Protein AF-A0A286SBS2-F1 (afdb_monomer)

Mean predicted aligned error: 3.96 Å

Foldseek 3Di:
DVVCPLVVLLVVLVVVVVVVLVQVLCVVPDDLVVLLVVQWDADPNATFHDPVLCVLCVVVVHPDGGSVPDDPVSSNSSRHPPFDPVFFPRAHEDQDPDPVQQWDKPQPDVVSPPPIDIGHYDHSCPDVLVVLVVPDPDPVSSVVSVVPDDRGD

Solvent-accessible surface area (backbone atoms only — not comparable to full-atom values): 9196 Å² total; per-residue (Å²): 113,95,91,40,63,67,55,54,44,27,50,54,44,36,49,53,42,50,48,53,54,53,48,55,52,47,60,76,73,47,59,61,70,60,52,38,61,71,70,47,45,74,54,94,93,36,67,42,67,52,77,70,52,50,54,49,32,51,76,73,73,42,92,74,77,54,70,87,75,56,50,75,66,55,45,43,65,68,54,46,82,79,77,43,77,90,42,51,71,62,52,35,44,40,91,59,99,60,76,76,42,57,62,42,74,46,42,84,50,84,87,43,71,81,55,54,46,79,47,36,44,45,48,32,81,76,36,68,64,42,53,44,63,75,68,41,89,43,74,66,51,36,54,53,54,62,74,66,63,78,50,56,100

Radius of gyration: 18.02 Å; Cα contacts (8 Å, |Δi|>4): 156; chains: 1; bounding box: 50×33×49 Å

InterPro domains:
  IPR000559 Formate-tetrahydrofolate ligase, FTHFS [PF01268] (1-152)
  IPR027417 P-loop containing nucleoside triphosphate hydrolase [SSF52540] (1-152)

Nearest PDB structures (foldseek):
  7c11-assembly1_B  TM=9.459E-01  e=1.472E-05  Methylorubrum extorquens CM4
  7c11-assembly2_N  TM=9.456E-01  e=1.891E-05  Methylorubrum extorquens CM4
  3do6-assembly1_A  TM=9.295E-01  e=1.668E-05  Thermotoga maritima
  3qus-assembly1_B  TM=8.655E-01  e=8.920E-06  Neomoorella thermoacetica
  2eo2-assembly1_A  TM=7.719E-01  e=5.148E-05  Mus musculus

Sequence (153 aa):
HLTGDIHAISAATNLLAAQIDTRIFHEKTQPTKSLYNRLLKTVDNKQVFSDIQLRRLVKLGINKTDPSTLSDDEIERFARLDIDESSITWQRVVDVNDRFLRQITVGQGPLEKGFSRECQFGISVSSEIMAVLALATSLSDMRERFGRMVVAA

Structure (mmCIF, N/CA/C/O backbone):
data_AF-A0A286SBS2-F1
#
_entry.id   AF-A0A286SBS2-F1
#
loop_
_atom_site.group_PDB
_atom_site.id
_atom_site.type_symbol
_atom_site.label_atom_id
_atom_site.label_alt_id
_atom_site.label_comp_id
_atom_site.label_asym_id
_atom_site.label_entity_id
_atom_site.label_seq_id
_atom_site.pdbx_PDB_ins_code
_atom_site.Cartn_x
_atom_site.Cartn_y
_atom_site.Cartn_z
_atom_site.occupancy
_atom_site.B_iso_or_equiv
_atom_site.auth_seq_id
_atom_site.auth_comp_id
_atom_site.auth_asym_id
_atom_site.auth_atom_id
_atom_site.pdbx_PDB_model_num
ATOM 1 N N . HIS A 1 1 ? 5.731 4.728 -26.809 1.00 62.66 1 HIS A N 1
ATOM 2 C CA . HIS A 1 1 ? 5.664 3.742 -25.710 1.00 62.66 1 HIS A CA 1
ATOM 3 C C . HIS A 1 1 ? 4.660 2.621 -26.012 1.00 62.66 1 HIS A C 1
ATOM 5 O O . HIS A 1 1 ? 3.821 2.352 -25.165 1.00 62.66 1 HIS A O 1
ATOM 11 N N . LEU A 1 2 ? 4.710 1.975 -27.193 1.00 91.81 2 LEU A N 1
ATOM 12 C CA . LEU A 1 2 ? 3.660 1.031 -27.637 1.00 91.81 2 LEU A CA 1
ATOM 13 C C . LEU A 1 2 ? 2.254 1.586 -27.316 1.00 91.81 2 LEU A C 1
ATOM 15 O O . LEU A 1 2 ? 1.933 2.679 -27.777 1.00 91.81 2 LEU A O 1
ATOM 19 N N . THR A 1 3 ? 1.480 0.902 -26.477 1.00 95.06 3 THR A N 1
ATOM 20 C CA . THR A 1 3 ? 0.137 1.285 -26.011 1.00 95.06 3 THR A CA 1
ATOM 21 C C . THR A 1 3 ? 0.115 1.919 -24.615 1.00 95.06 3 THR A C 1
ATOM 23 O O . THR A 1 3 ? -0.936 2.360 -24.165 1.00 95.06 3 THR A O 1
ATOM 26 N N . GLY A 1 4 ? 1.264 2.027 -23.937 1.00 96.19 4 GLY A N 1
ATOM 27 C CA . GLY A 1 4 ? 1.376 2.623 -22.600 1.00 96.19 4 GLY A CA 1
ATOM 28 C C . GLY A 1 4 ? 1.197 1.648 -21.431 1.00 96.19 4 GLY A C 1
ATOM 29 O O . GLY A 1 4 ? 1.177 2.088 -20.285 1.00 96.19 4 GLY A O 1
ATOM 30 N N . ASP A 1 5 ? 1.123 0.342 -21.680 1.00 95.62 5 ASP A N 1
ATOM 31 C CA . ASP A 1 5 ? 0.845 -0.668 -20.646 1.00 95.62 5 ASP A CA 1
ATOM 32 C C . ASP A 1 5 ? 1.879 -0.647 -19.507 1.00 95.62 5 ASP A C 1
ATOM 34 O O . ASP A 1 5 ? 1.523 -0.626 -18.329 1.00 95.62 5 ASP A O 1
ATOM 38 N N . ILE A 1 6 ? 3.172 -0.552 -19.844 1.00 96.50 6 ILE A N 1
ATOM 39 C CA . ILE A 1 6 ? 4.252 -0.460 -18.846 1.00 96.50 6 ILE A CA 1
ATOM 40 C C . ILE A 1 6 ? 4.130 0.825 -18.015 1.00 96.50 6 ILE A C 1
ATOM 42 O O . ILE A 1 6 ? 4.413 0.813 -16.815 1.00 96.50 6 ILE A O 1
ATOM 46 N N . HIS A 1 7 ? 3.642 1.922 -18.601 1.00 97.44 7 HIS A N 1
ATOM 47 C CA . HIS A 1 7 ? 3.392 3.161 -17.857 1.00 97.44 7 HIS A CA 1
ATOM 48 C C . HIS A 1 7 ? 2.257 3.001 -16.861 1.00 97.44 7 HIS A C 1
ATOM 50 O O . HIS A 1 7 ? 2.396 3.426 -15.716 1.00 97.44 7 HIS A O 1
ATOM 56 N N . ALA A 1 8 ? 1.167 2.345 -17.263 1.00 96.94 8 ALA A N 1
ATOM 57 C CA . ALA A 1 8 ? 0.049 2.057 -16.373 1.00 96.94 8 ALA A CA 1
ATOM 58 C C . ALA A 1 8 ? 0.484 1.174 -15.190 1.00 96.94 8 ALA A C 1
ATOM 60 O O . ALA A 1 8 ? 0.145 1.468 -14.043 1.00 96.94 8 ALA A O 1
ATOM 61 N N . ILE A 1 9 ? 1.306 0.151 -15.446 1.00 96.56 9 ILE A N 1
ATOM 62 C CA . ILE A 1 9 ? 1.873 -0.721 -14.403 1.00 96.56 9 ILE A CA 1
ATOM 63 C C . ILE A 1 9 ? 2.799 0.061 -13.473 1.00 96.56 9 ILE A C 1
ATOM 65 O O . ILE A 1 9 ? 2.708 -0.077 -12.251 1.00 96.56 9 ILE A O 1
ATOM 69 N N . SER A 1 10 ? 3.671 0.901 -14.035 1.00 97.88 10 SER A N 1
ATOM 70 C CA . SER A 1 10 ? 4.595 1.731 -13.257 1.00 97.88 10 SER A CA 1
ATOM 71 C C . SER A 1 10 ? 3.830 2.688 -12.345 1.00 97.88 10 SER A C 1
ATOM 73 O O . SER A 1 10 ? 4.126 2.786 -11.154 1.00 97.88 10 SER A O 1
ATOM 75 N N . ALA A 1 11 ? 2.799 3.346 -12.881 1.00 98.12 11 ALA A N 1
ATOM 76 C CA . ALA A 1 11 ? 1.937 4.249 -12.132 1.00 98.12 11 ALA A CA 1
ATOM 77 C C . ALA A 1 11 ? 1.192 3.519 -11.006 1.00 98.12 11 ALA A C 1
ATOM 79 O O . ALA A 1 11 ? 1.221 3.979 -9.867 1.00 98.12 11 ALA A O 1
ATOM 80 N N . ALA A 1 12 ? 0.585 2.362 -11.288 1.00 97.44 12 ALA A N 1
ATOM 81 C CA . ALA A 1 12 ? -0.124 1.571 -10.281 1.00 97.44 12 ALA A CA 1
ATOM 82 C C . ALA A 1 12 ? 0.811 1.079 -9.161 1.00 97.44 12 ALA A C 1
ATOM 84 O O . ALA A 1 12 ? 0.487 1.199 -7.980 1.00 97.44 12 ALA A O 1
ATOM 85 N N . THR A 1 13 ? 2.000 0.589 -9.524 1.00 97.75 13 THR A N 1
ATOM 86 C CA . THR A 1 13 ? 2.993 0.076 -8.565 1.00 97.75 13 THR A CA 1
ATOM 87 C C . THR A 1 13 ? 3.483 1.178 -7.631 1.00 97.75 13 THR A C 1
ATOM 89 O O . THR A 1 13 ? 3.505 1.018 -6.407 1.00 97.75 13 THR A O 1
ATOM 92 N N . ASN A 1 14 ? 3.828 2.331 -8.207 1.00 98.19 14 ASN A N 1
ATOM 93 C CA . ASN A 1 14 ? 4.322 3.473 -7.447 1.00 98.19 14 ASN A CA 1
ATOM 94 C C . ASN A 1 14 ? 3.217 4.162 -6.639 1.00 98.19 14 ASN A C 1
ATOM 96 O O . ASN A 1 14 ? 3.504 4.684 -5.563 1.00 98.19 14 ASN A O 1
ATOM 100 N N . LEU A 1 15 ? 1.962 4.127 -7.103 1.00 98.19 15 LEU A N 1
ATOM 101 C CA . LEU A 1 15 ? 0.816 4.604 -6.330 1.00 98.19 15 LEU A CA 1
ATOM 102 C C . LEU A 1 15 ? 0.650 3.795 -5.040 1.00 98.19 15 LEU A C 1
ATOM 104 O O . LEU A 1 15 ? 0.492 4.393 -3.978 1.00 98.19 15 LEU A O 1
ATOM 108 N N . LEU A 1 16 ? 0.745 2.464 -5.106 1.00 96.81 16 LEU A N 1
ATOM 109 C CA . LEU A 1 16 ? 0.669 1.620 -3.911 1.00 96.81 16 LEU A CA 1
ATOM 110 C C . LEU A 1 16 ? 1.842 1.886 -2.956 1.00 96.81 16 LEU A C 1
ATOM 112 O O . LEU A 1 16 ? 1.630 2.056 -1.757 1.00 96.81 16 LEU A O 1
ATOM 116 N N . ALA A 1 17 ? 3.062 2.038 -3.482 1.00 96.75 17 ALA A N 1
ATOM 117 C CA . ALA A 1 17 ? 4.223 2.416 -2.672 1.00 96.75 17 ALA A CA 1
ATOM 118 C C . ALA A 1 17 ? 4.022 3.770 -1.963 1.00 96.75 17 ALA A C 1
ATOM 120 O O . ALA A 1 17 ? 4.319 3.907 -0.777 1.00 96.75 17 ALA A O 1
ATOM 121 N N . ALA A 1 18 ? 3.477 4.766 -2.670 1.00 96.56 18 ALA A N 1
ATOM 122 C CA . ALA A 1 18 ? 3.162 6.072 -2.096 1.00 96.56 18 ALA A CA 1
ATOM 123 C C . ALA A 1 18 ? 2.055 5.989 -1.034 1.00 96.56 18 ALA A C 1
ATOM 125 O O . ALA A 1 18 ? 2.133 6.674 -0.014 1.00 96.56 18 ALA A O 1
ATOM 126 N N . GLN A 1 19 ? 1.044 5.141 -1.244 1.00 95.88 19 GLN A N 1
ATOM 127 C CA . GLN A 1 19 ? -0.028 4.911 -0.276 1.00 95.88 19 GLN A CA 1
ATOM 128 C C . GLN A 1 19 ? 0.490 4.274 1.015 1.00 95.88 19 GLN A C 1
ATOM 130 O O . GLN A 1 19 ? 0.056 4.698 2.082 1.00 95.88 19 GLN A O 1
ATOM 135 N N . ILE A 1 20 ? 1.424 3.321 0.936 1.00 95.25 20 ILE A N 1
ATOM 136 C CA . ILE A 1 20 ? 2.062 2.706 2.113 1.00 95.25 20 ILE A CA 1
ATOM 137 C C . ILE A 1 20 ? 2.773 3.774 2.950 1.00 95.25 20 ILE A C 1
ATOM 139 O O . ILE A 1 20 ? 2.478 3.925 4.134 1.00 95.25 20 ILE A O 1
ATOM 143 N N . ASP A 1 21 ? 3.635 4.580 2.328 1.00 94.44 21 ASP A N 1
ATOM 144 C CA . ASP A 1 21 ? 4.394 5.615 3.044 1.00 94.44 21 ASP A CA 1
ATOM 145 C C . ASP A 1 21 ? 3.472 6.693 3.633 1.00 94.44 21 ASP A C 1
ATOM 147 O O . ASP A 1 21 ? 3.599 7.073 4.797 1.00 94.44 21 ASP A O 1
ATOM 151 N N . THR A 1 22 ? 2.482 7.136 2.853 1.00 93.56 22 THR A N 1
ATOM 152 C CA . THR A 1 22 ? 1.461 8.098 3.301 1.00 93.56 22 THR A CA 1
ATOM 153 C C . THR A 1 22 ? 0.670 7.551 4.486 1.00 93.56 22 THR A C 1
ATOM 155 O O . THR A 1 22 ? 0.357 8.278 5.432 1.00 93.56 22 THR A O 1
ATOM 158 N N . ARG A 1 23 ? 0.345 6.256 4.446 1.00 93.69 23 ARG A N 1
ATOM 159 C CA . ARG A 1 23 ? -0.405 5.584 5.498 1.00 93.69 23 ARG A CA 1
ATOM 160 C C . ARG A 1 23 ? 0.387 5.549 6.800 1.00 93.69 23 ARG A C 1
ATOM 162 O O . ARG A 1 23 ? -0.144 5.984 7.819 1.00 93.69 23 ARG A O 1
ATOM 169 N N . ILE A 1 24 ? 1.642 5.110 6.748 1.00 92.94 24 ILE A N 1
ATOM 170 C CA . ILE A 1 24 ? 2.550 5.067 7.903 1.00 92.94 24 ILE A CA 1
ATOM 171 C C . ILE A 1 24 ? 2.721 6.469 8.498 1.00 92.94 24 ILE A C 1
ATOM 173 O O . ILE A 1 24 ? 2.541 6.669 9.700 1.00 92.94 24 ILE A O 1
ATOM 177 N N . PHE A 1 25 ? 2.985 7.469 7.651 1.00 93.25 25 PHE A N 1
ATOM 178 C CA . PHE A 1 25 ? 3.142 8.855 8.088 1.00 93.25 25 PHE A CA 1
ATOM 179 C C . PHE A 1 25 ? 1.904 9.378 8.829 1.00 93.25 25 PHE A C 1
ATOM 181 O O . PHE A 1 25 ? 2.013 9.967 9.909 1.00 93.25 25 PHE A O 1
ATOM 188 N N . HIS A 1 26 ? 0.706 9.166 8.279 1.00 92.81 26 HIS A N 1
ATOM 189 C CA . HIS A 1 26 ? -0.527 9.637 8.908 1.00 92.81 26 HIS A CA 1
ATOM 190 C C . HIS A 1 26 ? -0.887 8.872 10.178 1.00 92.81 26 HIS A C 1
ATOM 192 O O . HIS A 1 26 ? -1.374 9.494 11.120 1.00 92.81 26 HIS A O 1
ATOM 198 N N . GLU A 1 27 ? -0.603 7.573 10.251 1.00 93.12 27 GLU A N 1
ATOM 199 C CA . GLU A 1 27 ? -0.785 6.813 11.490 1.00 93.12 27 GLU A CA 1
ATOM 200 C C . GLU A 1 27 ? 0.087 7.354 12.622 1.00 93.12 27 GLU A C 1
ATOM 202 O O . GLU A 1 27 ? -0.404 7.542 13.737 1.00 93.12 27 GLU A O 1
ATOM 207 N N . LYS A 1 28 ? 1.348 7.685 12.343 1.00 90.50 28 LYS A N 1
ATOM 208 C CA . LYS A 1 28 ? 2.263 8.206 13.367 1.00 90.50 28 LYS A CA 1
ATOM 209 C C . LYS A 1 28 ? 1.975 9.644 13.786 1.00 90.50 28 LYS A C 1
ATOM 211 O O . LYS A 1 28 ? 2.281 10.033 14.908 1.00 90.50 28 LYS A O 1
ATOM 216 N N . THR A 1 29 ? 1.413 10.454 12.891 1.00 92.19 29 THR A N 1
ATOM 217 C CA . THR A 1 29 ? 1.255 11.900 13.124 1.00 92.19 29 THR A CA 1
ATOM 218 C C . THR A 1 29 ? -0.146 12.317 13.552 1.00 92.19 29 THR A C 1
ATOM 220 O O . THR A 1 29 ? -0.332 13.475 13.930 1.00 92.19 29 THR A O 1
ATOM 223 N N . GLN A 1 30 ? -1.140 11.426 13.483 1.00 93.31 30 GLN A N 1
ATOM 224 C CA . GLN A 1 30 ? -2.537 11.795 13.697 1.00 93.31 30 GLN A CA 1
ATOM 225 C C . GLN A 1 30 ? -3.237 10.936 14.758 1.00 93.31 30 GLN A C 1
ATOM 227 O O . GLN A 1 30 ? -2.985 9.732 14.861 1.00 93.31 30 GLN A O 1
ATOM 232 N N . PRO A 1 31 ? -4.179 11.527 15.522 1.00 95.38 31 PRO A N 1
ATOM 233 C CA . PRO A 1 31 ? -5.002 10.776 16.460 1.00 95.38 31 PRO A CA 1
ATOM 234 C C . PRO A 1 31 ? -5.892 9.749 15.752 1.00 95.38 31 PRO A C 1
ATOM 236 O O . PRO A 1 31 ? -6.484 10.042 14.709 1.00 95.38 31 PRO A O 1
ATOM 239 N N . THR A 1 32 ? -6.085 8.590 16.384 1.00 95.94 32 THR A N 1
ATOM 240 C CA . THR A 1 32 ? -6.895 7.472 15.865 1.00 95.94 32 THR A CA 1
ATOM 241 C C . THR A 1 32 ? -8.307 7.909 15.462 1.00 95.94 32 THR A C 1
ATOM 243 O O . THR A 1 32 ? -8.767 7.594 14.368 1.00 95.94 32 THR A O 1
ATOM 246 N N . LYS A 1 33 ? -8.972 8.731 16.287 1.00 93.12 33 LYS A N 1
ATOM 247 C CA . LYS A 1 33 ? -10.318 9.257 15.990 1.00 93.12 33 LYS A CA 1
ATOM 248 C C . LYS A 1 33 ? -10.359 10.089 14.703 1.00 93.12 33 LYS A C 1
ATOM 250 O O . LYS A 1 33 ? -11.321 10.014 13.946 1.00 93.12 33 LYS A O 1
ATOM 255 N N . SER A 1 34 ? -9.306 10.861 14.427 1.00 94.12 34 SER A N 1
ATOM 256 C CA . SER A 1 34 ? -9.215 11.663 13.202 1.00 94.12 34 SER A CA 1
ATOM 257 C C . SER A 1 34 ? -9.043 10.779 11.966 1.00 94.12 34 SER A C 1
ATOM 259 O O . SER A 1 34 ? -9.703 11.012 10.955 1.00 94.12 34 SER A O 1
ATOM 261 N N . LEU A 1 35 ? -8.207 9.740 12.058 1.00 93.94 35 LEU A N 1
ATOM 262 C CA . LEU A 1 35 ? -8.038 8.749 10.991 1.00 93.94 35 LEU A CA 1
ATOM 263 C C . LEU A 1 35 ? -9.353 8.023 10.706 1.00 93.94 35 LEU A C 1
ATOM 265 O O . LEU A 1 35 ? -9.792 7.991 9.559 1.00 93.94 35 LEU A O 1
ATOM 269 N N . TYR A 1 36 ? -10.013 7.529 11.754 1.00 94.75 36 TYR A N 1
ATOM 270 C CA . TYR A 1 36 ? -11.293 6.838 11.651 1.00 94.75 36 TYR A CA 1
ATOM 271 C C . TYR A 1 36 ? -12.356 7.686 10.950 1.00 94.75 36 TYR A C 1
ATOM 273 O O . TYR A 1 36 ? -12.933 7.253 9.955 1.00 94.75 36 TYR A O 1
ATOM 281 N N . ASN A 1 37 ? -12.542 8.933 11.387 1.00 92.44 37 ASN A N 1
ATOM 282 C CA . ASN A 1 37 ? -13.544 9.825 10.804 1.00 92.44 37 ASN A CA 1
ATOM 283 C C . ASN A 1 37 ? -13.313 10.099 9.312 1.00 92.44 37 ASN A C 1
ATOM 285 O O . ASN A 1 37 ? -14.281 10.255 8.574 1.00 92.44 37 ASN A O 1
ATOM 289 N N . ARG A 1 38 ? -12.054 10.134 8.847 1.00 91.94 38 ARG A N 1
ATOM 290 C CA . ARG A 1 38 ? -11.742 10.314 7.417 1.00 91.94 38 ARG A CA 1
ATOM 291 C C . ARG A 1 38 ? -11.978 9.061 6.574 1.00 91.94 38 ARG A C 1
ATOM 293 O O . ARG A 1 38 ? -12.101 9.179 5.360 1.00 91.94 38 ARG A O 1
ATOM 300 N N . LEU A 1 39 ? -12.017 7.879 7.189 1.00 91.31 39 LEU A N 1
ATOM 301 C CA . LEU A 1 39 ? -12.322 6.630 6.489 1.00 91.31 39 LEU A CA 1
ATOM 302 C C . LEU A 1 39 ? -13.823 6.487 6.212 1.00 91.31 39 LEU A C 1
ATOM 304 O O . LEU A 1 39 ? -14.203 5.792 5.271 1.00 91.31 39 LEU A O 1
ATOM 308 N N . LEU A 1 40 ? -14.679 7.112 7.016 1.00 92.44 40 LEU A N 1
ATOM 309 C CA . LEU A 1 40 ? -16.126 6.975 6.893 1.00 92.44 40 LEU A CA 1
ATOM 310 C C . LEU A 1 40 ? -16.679 7.829 5.753 1.00 92.44 40 LEU A C 1
ATOM 312 O O . LEU A 1 40 ? -16.311 8.990 5.578 1.00 92.44 40 LEU A O 1
ATOM 316 N N . LYS A 1 41 ? -17.622 7.257 5.001 1.00 88.88 41 LYS A N 1
ATOM 317 C CA . LYS A 1 41 ? -18.412 8.003 4.021 1.00 88.88 41 LYS A CA 1
ATOM 318 C C . LYS A 1 41 ? -19.689 8.498 4.690 1.00 88.88 41 LYS A C 1
ATOM 320 O O . LYS A 1 41 ? -20.361 7.722 5.361 1.00 88.88 41 LYS A O 1
ATOM 325 N N . THR A 1 42 ? -20.059 9.751 4.451 1.00 90.31 42 THR A N 1
ATOM 326 C CA . THR A 1 42 ? -21.368 10.279 4.854 1.00 90.31 42 THR A CA 1
ATOM 327 C C . THR A 1 42 ? -22.355 10.142 3.698 1.00 90.31 42 THR A C 1
ATOM 329 O O . THR A 1 42 ? -22.106 10.648 2.604 1.00 90.31 42 THR A O 1
ATOM 332 N N . VAL A 1 43 ? -23.469 9.452 3.935 1.00 89.00 43 VAL A N 1
ATOM 333 C CA . VAL A 1 43 ? -24.606 9.310 3.014 1.00 89.00 43 VAL A CA 1
ATOM 334 C C . VAL A 1 43 ? -25.869 9.645 3.798 1.00 89.00 43 VAL A C 1
ATOM 336 O O . VAL A 1 43 ? -26.073 9.095 4.874 1.00 89.00 43 VAL A O 1
ATOM 339 N N . ASP A 1 44 ? -26.684 10.576 3.303 1.00 85.88 44 ASP A N 1
ATOM 340 C CA . ASP A 1 44 ? -27.921 11.021 3.967 1.00 85.88 44 ASP A CA 1
ATOM 341 C C . ASP A 1 44 ? -27.726 11.379 5.453 1.00 85.88 44 ASP A C 1
ATOM 343 O O . ASP A 1 44 ? -28.481 10.961 6.330 1.00 85.88 44 ASP A O 1
ATOM 347 N N . ASN A 1 45 ? -26.658 12.134 5.741 1.00 87.56 45 ASN A N 1
ATOM 348 C CA . ASN A 1 45 ? -26.220 12.520 7.092 1.00 87.56 45 ASN A CA 1
ATOM 349 C C . ASN A 1 45 ? -25.881 11.351 8.036 1.00 87.56 45 ASN A C 1
ATOM 351 O O . ASN A 1 45 ? -25.701 11.564 9.235 1.00 87.56 45 ASN A O 1
ATOM 355 N N . LYS A 1 46 ? -25.741 10.128 7.516 1.00 87.50 46 LYS A N 1
ATOM 356 C CA . LYS A 1 46 ? -25.300 8.949 8.265 1.00 87.50 46 LYS A CA 1
ATOM 357 C C . LYS A 1 46 ? -23.930 8.499 7.788 1.00 87.50 46 LYS A C 1
ATOM 359 O O . LYS A 1 46 ? -23.653 8.453 6.591 1.00 87.50 46 LYS A O 1
ATOM 364 N N . GLN A 1 47 ? -23.064 8.162 8.733 1.00 91.25 47 GLN A N 1
ATOM 365 C CA . GLN A 1 47 ? -21.782 7.551 8.416 1.00 91.25 47 GLN A CA 1
ATOM 366 C C . GLN A 1 47 ? -21.986 6.070 8.108 1.00 91.25 47 GLN A C 1
ATOM 368 O O . GLN A 1 47 ? -22.680 5.371 8.842 1.00 91.25 47 GLN A O 1
ATOM 373 N N . VAL A 1 48 ? -21.376 5.597 7.024 1.00 94.06 48 VAL A N 1
ATOM 374 C CA . VAL A 1 48 ? -21.478 4.205 6.576 1.00 94.06 48 VAL A CA 1
ATOM 375 C C . VAL A 1 48 ? -20.110 3.651 6.192 1.00 94.06 48 VAL A C 1
ATOM 377 O O . VAL A 1 48 ? -19.241 4.375 5.693 1.00 94.06 48 VAL A O 1
ATOM 380 N N . PHE A 1 49 ? -19.934 2.347 6.402 1.00 94.56 49 PHE A N 1
ATOM 381 C CA . PHE A 1 49 ? -18.801 1.599 5.872 1.00 94.56 49 PHE A CA 1
ATOM 382 C C . PHE A 1 49 ? -19.045 1.202 4.411 1.00 94.56 49 PHE A C 1
ATOM 384 O O . PHE A 1 49 ? -20.156 0.861 4.015 1.00 94.56 49 PHE A O 1
ATOM 391 N N . SER A 1 50 ? -17.983 1.209 3.613 1.00 93.06 50 SER A N 1
ATOM 392 C CA . SER A 1 50 ? -17.944 0.587 2.286 1.00 93.06 50 SER A CA 1
ATOM 393 C C . SER A 1 50 ? -17.769 -0.934 2.374 1.00 93.06 50 SER A C 1
ATOM 395 O O . SER A 1 50 ? -17.277 -1.459 3.374 1.00 93.06 50 SER A O 1
ATOM 397 N N . ASP A 1 51 ? -18.046 -1.648 1.282 1.00 90.94 51 ASP A N 1
ATOM 398 C CA . ASP A 1 51 ? -17.881 -3.110 1.204 1.00 90.94 51 ASP A CA 1
ATOM 399 C C . ASP A 1 51 ? -16.450 -3.587 1.509 1.00 90.94 51 ASP A C 1
ATOM 401 O O . ASP A 1 51 ? -16.230 -4.692 2.005 1.00 90.94 51 ASP A O 1
ATOM 405 N N . ILE A 1 52 ? -15.436 -2.769 1.205 1.00 90.56 52 ILE A N 1
ATOM 406 C CA . ILE A 1 52 ? -14.032 -3.073 1.533 1.00 90.56 52 ILE A CA 1
ATOM 407 C C . ILE A 1 52 ? -13.806 -2.971 3.047 1.00 90.56 52 ILE A C 1
ATOM 409 O O . ILE A 1 52 ? -13.123 -3.811 3.634 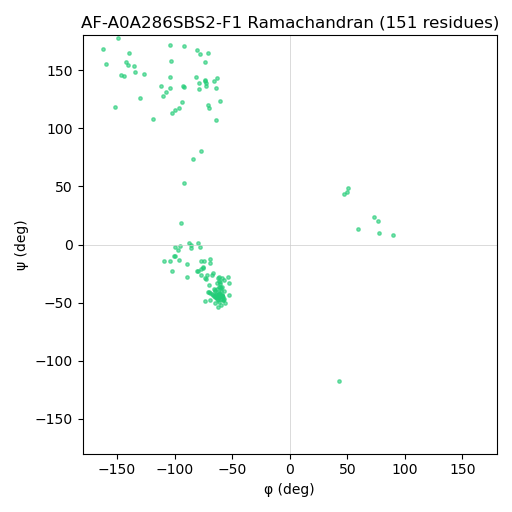1.00 90.56 52 ILE A O 1
ATOM 413 N N . GLN A 1 53 ? -14.402 -1.968 3.686 1.00 94.06 53 GLN A N 1
ATOM 414 C CA . GLN A 1 53 ? -14.283 -1.746 5.125 1.00 94.06 53 GLN A CA 1
ATOM 415 C C . GLN A 1 53 ? -15.027 -2.813 5.924 1.00 94.06 53 GLN A C 1
ATOM 417 O O . GLN A 1 53 ? -14.470 -3.337 6.884 1.00 94.06 53 GLN A O 1
ATOM 422 N N . LEU A 1 54 ? -16.219 -3.216 5.478 1.00 94.38 54 LEU A N 1
ATOM 423 C CA . LEU A 1 54 ? -16.951 -4.337 6.073 1.00 94.38 54 LEU A CA 1
ATOM 424 C C . LEU A 1 54 ? -16.134 -5.635 6.008 1.00 94.38 54 LEU A C 1
ATOM 426 O O . LEU A 1 54 ? -15.992 -6.329 7.012 1.00 94.38 54 LEU A O 1
ATOM 430 N N . ARG A 1 55 ? -15.492 -5.926 4.866 1.00 92.25 55 ARG A N 1
ATOM 431 C CA . ARG A 1 55 ? -14.575 -7.075 4.749 1.00 92.25 55 ARG A CA 1
ATOM 432 C C . ARG A 1 55 ? -13.395 -6.993 5.718 1.00 92.25 55 ARG A C 1
ATOM 434 O O . ARG A 1 55 ? -12.979 -8.021 6.248 1.00 92.25 55 ARG A O 1
ATOM 441 N N . ARG A 1 56 ? -12.849 -5.797 5.963 1.00 93.12 56 ARG A N 1
ATOM 442 C CA . ARG A 1 56 ? -11.794 -5.600 6.971 1.00 93.12 56 ARG A CA 1
ATOM 443 C C . ARG A 1 56 ? -12.308 -5.879 8.385 1.00 93.12 56 ARG A C 1
ATOM 445 O O . ARG A 1 56 ? -11.621 -6.575 9.120 1.00 93.12 56 ARG A O 1
ATOM 452 N N . LEU A 1 57 ? -13.489 -5.383 8.751 1.00 95.38 57 LEU A N 1
ATOM 453 C CA . LEU A 1 57 ? -14.085 -5.632 10.071 1.00 95.38 57 LEU A CA 1
ATOM 454 C C . LEU A 1 57 ? -14.263 -7.130 10.331 1.00 95.38 57 LEU A C 1
ATOM 456 O O . LEU A 1 57 ? -13.822 -7.626 11.365 1.00 95.38 57 LEU A O 1
ATOM 460 N N . VAL A 1 58 ? -14.769 -7.866 9.338 1.00 94.50 58 VAL A N 1
ATOM 461 C CA . VAL A 1 58 ? -14.878 -9.331 9.405 1.00 94.50 58 VAL A CA 1
ATOM 462 C C . VAL A 1 58 ? -13.509 -9.986 9.619 1.00 94.50 58 VAL A C 1
ATOM 464 O O . VAL A 1 58 ? -13.379 -10.844 10.489 1.00 94.50 58 VAL A O 1
ATOM 467 N N . LYS A 1 59 ? -12.459 -9.553 8.901 1.00 91.44 59 LYS A N 1
ATOM 468 C CA . LYS A 1 59 ? -11.083 -10.056 9.110 1.00 91.44 59 LYS A CA 1
ATOM 469 C C . LYS A 1 59 ? -10.545 -9.778 10.520 1.00 91.44 59 LYS A C 1
ATOM 471 O O . LYS A 1 59 ? -9.712 -10.536 11.001 1.00 91.44 59 LYS A O 1
ATOM 476 N N . LEU A 1 60 ? -11.009 -8.714 11.173 1.00 94.06 60 LEU A N 1
ATOM 477 C CA . LEU A 1 60 ? -10.642 -8.358 12.547 1.00 94.06 60 LEU A CA 1
ATOM 478 C C . LEU A 1 60 ? -11.511 -9.060 13.608 1.00 94.06 60 LEU A C 1
ATOM 480 O O . LEU A 1 60 ? -11.265 -8.885 14.803 1.00 94.06 60 LEU A O 1
ATOM 484 N N . GLY A 1 61 ? -12.513 -9.844 13.192 1.00 95.75 61 GLY A N 1
ATOM 485 C CA . GLY A 1 61 ? -13.472 -10.493 14.088 1.00 95.75 61 GLY A CA 1
ATOM 486 C C . GLY A 1 61 ? -14.553 -9.552 14.632 1.00 95.75 61 GLY A C 1
ATOM 487 O O . GLY A 1 61 ? -15.161 -9.853 15.655 1.00 95.75 61 GLY A O 1
ATOM 488 N N . ILE A 1 62 ? -14.792 -8.413 13.973 1.00 95.25 62 ILE A N 1
ATOM 489 C CA . ILE A 1 62 ? -15.775 -7.402 14.380 1.00 95.25 62 ILE A CA 1
ATOM 49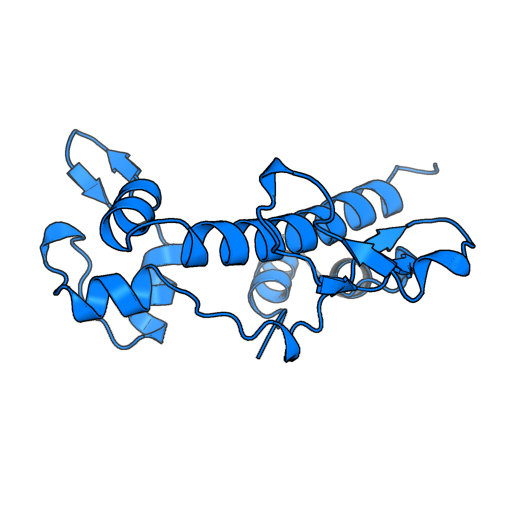0 C C . ILE A 1 62 ? -17.027 -7.552 13.506 1.00 95.25 62 ILE A C 1
ATOM 492 O O . ILE A 1 62 ? -16.995 -7.276 12.309 1.00 95.25 62 ILE A O 1
ATOM 496 N N . ASN A 1 63 ? -18.149 -7.954 14.109 1.00 92.56 63 ASN A N 1
ATOM 497 C CA . ASN A 1 63 ? -19.422 -8.201 13.406 1.00 92.56 63 ASN A CA 1
ATOM 498 C C . ASN A 1 63 ? -20.380 -6.992 13.407 1.00 92.56 63 ASN A C 1
ATOM 500 O O . ASN A 1 63 ? -21.584 -7.144 13.204 1.00 92.56 63 ASN A O 1
ATOM 504 N N . LYS A 1 64 ? -19.866 -5.787 13.666 1.00 93.06 64 LYS A N 1
ATOM 505 C CA . LYS A 1 64 ? -20.649 -4.546 13.705 1.00 93.06 64 LYS A CA 1
ATOM 506 C C . LYS A 1 64 ? -20.632 -3.867 12.341 1.00 93.06 64 LYS A C 1
ATOM 508 O O . LYS A 1 64 ? -19.584 -3.760 11.713 1.00 93.06 64 LYS A O 1
ATOM 513 N N . THR A 1 65 ? -21.785 -3.378 11.900 1.00 91.62 65 THR A N 1
ATOM 514 C CA . THR A 1 65 ? -21.935 -2.697 10.602 1.00 91.62 65 THR A CA 1
ATOM 515 C C . THR A 1 65 ? -22.183 -1.198 10.734 1.00 91.62 65 THR A C 1
ATOM 517 O O . THR A 1 65 ? -22.071 -0.479 9.746 1.00 91.62 65 THR A O 1
ATOM 520 N N . ASP A 1 66 ? -22.528 -0.725 11.931 1.00 92.12 66 ASP A N 1
ATOM 521 C CA . ASP A 1 66 ? -22.763 0.688 12.213 1.00 92.12 66 ASP A CA 1
ATOM 522 C C . ASP A 1 66 ? -21.488 1.327 12.795 1.00 92.12 66 ASP A C 1
ATOM 524 O O . ASP A 1 66 ? -21.073 0.933 13.894 1.00 92.12 66 ASP A O 1
ATOM 528 N N . PRO A 1 67 ? -20.883 2.319 12.111 1.00 93.44 67 PRO A N 1
ATOM 529 C CA . PRO A 1 67 ? -19.691 3.017 12.586 1.00 93.44 67 PRO A CA 1
ATOM 530 C C . PRO A 1 67 ? -19.797 3.615 13.992 1.00 93.44 67 PRO A C 1
ATOM 532 O O . PRO A 1 67 ? -18.777 3.754 14.668 1.00 93.44 67 PRO A O 1
ATOM 535 N N . SER A 1 68 ? -21.002 3.976 14.440 1.00 91.12 68 SER A N 1
ATOM 536 C CA . SER A 1 68 ? -21.224 4.599 15.752 1.00 91.12 68 SER A CA 1
ATOM 537 C C . SER A 1 68 ? -21.180 3.608 16.920 1.00 91.12 68 SER A C 1
ATOM 539 O O . SER A 1 68 ? -21.069 4.014 18.073 1.00 91.12 68 SER A O 1
ATOM 541 N N . THR A 1 69 ? -21.250 2.305 16.629 1.00 94.38 69 THR A N 1
ATOM 542 C CA . THR A 1 69 ? -21.362 1.240 17.642 1.00 94.38 69 THR A CA 1
ATOM 543 C C . THR A 1 69 ? -20.026 0.593 18.011 1.00 94.38 69 THR A C 1
ATOM 545 O O . THR A 1 69 ? -19.981 -0.278 18.891 1.00 94.38 69 THR A O 1
ATOM 548 N N . LEU A 1 70 ? -18.940 0.973 17.331 1.00 94.81 70 LEU A N 1
ATOM 549 C CA . LEU A 1 70 ? -17.610 0.440 17.607 1.00 94.81 70 LEU A CA 1
ATOM 550 C C . LEU A 1 70 ? -17.066 1.010 18.926 1.00 94.81 70 LEU A C 1
ATOM 552 O O . LEU A 1 70 ? -17.230 2.195 19.215 1.00 94.81 70 LEU A O 1
ATOM 556 N N . SER A 1 71 ? -16.414 0.163 19.724 1.00 95.81 71 SER A N 1
ATOM 557 C CA . SER A 1 71 ? -15.648 0.594 20.897 1.00 95.81 71 SER A CA 1
ATOM 558 C C . SER A 1 71 ? -14.364 1.317 20.475 1.00 95.81 71 SER A C 1
ATOM 560 O O . SER A 1 71 ? -13.930 1.203 19.330 1.00 95.81 71 SER A O 1
ATOM 562 N N . ASP A 1 72 ? -13.717 2.031 21.400 1.00 95.31 72 ASP A N 1
ATOM 563 C CA . ASP A 1 72 ? -12.442 2.698 21.104 1.00 95.31 72 ASP A CA 1
ATOM 564 C C . ASP A 1 72 ? -11.351 1.694 20.649 1.00 95.31 72 ASP A C 1
ATOM 566 O O . ASP A 1 72 ? -10.609 2.000 19.718 1.00 95.31 72 ASP A O 1
ATOM 570 N N . ASP A 1 73 ? -11.315 0.477 21.215 1.00 95.38 73 ASP A N 1
ATOM 571 C CA . ASP A 1 73 ? -10.402 -0.608 20.793 1.00 95.38 73 ASP A CA 1
ATOM 572 C C . ASP A 1 73 ? -10.707 -1.111 19.372 1.00 95.38 73 ASP A C 1
ATOM 574 O O . ASP A 1 73 ? -9.815 -1.266 18.536 1.00 95.38 73 ASP A O 1
ATOM 578 N N . GLU A 1 74 ? -11.988 -1.316 19.051 1.00 96.12 74 GLU A N 1
ATOM 579 C CA . GLU A 1 74 ? -12.404 -1.731 17.709 1.00 96.12 74 GLU A CA 1
ATOM 580 C C . GLU A 1 74 ? -12.097 -0.649 16.669 1.00 96.12 74 GLU A C 1
ATOM 582 O O . GLU A 1 74 ? -11.654 -0.967 15.562 1.00 96.12 74 GLU A O 1
ATOM 587 N N . ILE A 1 75 ? -12.300 0.625 17.026 1.00 95.88 75 ILE A N 1
ATOM 588 C CA . ILE A 1 75 ? -11.930 1.775 16.195 1.00 95.88 75 ILE A CA 1
ATOM 589 C C . ILE A 1 75 ? -10.425 1.778 15.953 1.00 95.88 75 ILE A C 1
ATOM 591 O O . ILE A 1 75 ? -10.007 1.979 14.815 1.00 95.88 75 ILE A O 1
ATOM 595 N N . GLU A 1 76 ? -9.613 1.550 16.982 1.00 95.50 76 GLU A N 1
ATOM 596 C CA . GLU A 1 76 ? -8.158 1.522 16.859 1.00 95.50 76 GLU A CA 1
ATOM 597 C C . GLU A 1 76 ? -7.685 0.413 15.923 1.00 95.50 76 GLU A C 1
ATOM 599 O O . GLU A 1 76 ? -7.055 0.706 14.905 1.00 95.50 76 GLU A O 1
ATOM 604 N N . ARG A 1 77 ? -8.103 -0.830 16.175 1.00 94.88 77 ARG A N 1
ATOM 605 C CA . ARG A 1 77 ? -7.755 -1.995 15.342 1.00 94.88 77 ARG A CA 1
ATOM 606 C C . ARG A 1 77 ? -8.249 -1.861 13.900 1.00 94.88 77 ARG A C 1
ATOM 608 O O . ARG A 1 77 ? -7.620 -2.341 12.954 1.00 94.88 77 ARG A O 1
ATOM 615 N N . PHE A 1 78 ? -9.400 -1.222 13.699 1.00 95.38 78 PHE A N 1
ATOM 616 C CA . PHE A 1 78 ? -9.915 -0.962 12.360 1.00 95.38 78 PHE A CA 1
ATOM 617 C C . PHE A 1 78 ? -9.140 0.154 11.654 1.00 95.38 78 PHE A C 1
ATOM 619 O O . PHE A 1 78 ? -8.760 -0.009 10.488 1.00 95.38 78 PHE A O 1
ATOM 626 N N . ALA A 1 79 ? -8.932 1.281 12.335 1.00 94.88 79 ALA A N 1
ATOM 627 C CA . ALA A 1 79 ? -8.403 2.503 11.750 1.00 94.88 79 ALA A CA 1
ATOM 628 C C . ALA A 1 79 ? -6.885 2.495 11.600 1.00 94.88 79 ALA A C 1
ATOM 630 O O . ALA A 1 79 ? -6.411 3.231 10.738 1.00 94.88 79 ALA A O 1
ATOM 631 N N . ARG A 1 80 ? -6.147 1.689 12.369 1.00 94.69 80 ARG A N 1
ATOM 632 C CA . ARG A 1 80 ? -4.694 1.506 12.249 1.00 94.69 80 ARG A CA 1
ATOM 633 C C . ARG A 1 80 ? -4.365 0.175 11.579 1.00 94.69 80 ARG A C 1
ATOM 635 O O . ARG A 1 80 ? -5.013 -0.841 11.827 1.00 94.69 80 ARG A O 1
ATOM 642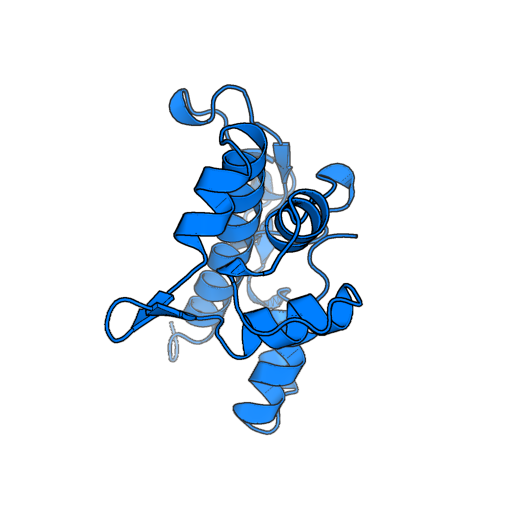 N N . LEU A 1 81 ? -3.433 0.213 10.631 1.00 93.12 81 LEU A N 1
ATOM 643 C CA . LEU A 1 81 ? -2.834 -0.982 10.044 1.00 93.12 81 LEU A CA 1
ATOM 644 C C . LEU A 1 81 ? -1.605 -1.407 10.837 1.00 93.12 81 LEU A C 1
ATOM 646 O O . LEU A 1 81 ? -1.306 -2.594 10.807 1.00 93.12 81 LEU A O 1
ATOM 650 N N . ASP A 1 82 ? -0.924 -0.454 11.489 1.00 91.81 82 ASP A N 1
ATOM 651 C CA . ASP A 1 82 ? 0.299 -0.674 12.261 1.00 91.81 82 ASP A CA 1
ATOM 652 C C . ASP A 1 82 ? 1.341 -1.460 11.453 1.00 91.81 82 ASP A C 1
ATOM 654 O O . ASP A 1 82 ? 1.893 -2.460 11.900 1.00 91.81 82 ASP A O 1
ATOM 658 N N . ILE A 1 83 ? 1.572 -1.006 10.214 1.00 92.81 83 ILE A N 1
ATOM 659 C CA . ILE A 1 83 ? 2.549 -1.612 9.304 1.00 92.81 83 ILE A CA 1
ATOM 660 C C . ILE A 1 83 ? 3.941 -1.537 9.939 1.00 92.81 83 ILE A C 1
ATOM 662 O O . ILE A 1 83 ? 4.434 -0.440 10.215 1.00 92.81 83 ILE A O 1
ATOM 666 N N . ASP A 1 84 ? 4.590 -2.691 10.097 1.00 91.25 84 ASP A N 1
ATOM 667 C CA . ASP A 1 84 ? 6.013 -2.755 10.408 1.00 91.25 84 ASP A CA 1
ATOM 668 C C . ASP A 1 84 ? 6.821 -2.297 9.186 1.00 91.25 84 ASP A C 1
ATOM 670 O O . ASP A 1 84 ? 6.783 -2.886 8.108 1.00 91.25 84 ASP A O 1
ATOM 674 N N . GLU A 1 85 ? 7.565 -1.206 9.342 1.00 90.44 85 GLU A N 1
ATOM 675 C CA . GLU A 1 85 ? 8.390 -0.646 8.272 1.00 90.44 85 GLU A CA 1
ATOM 676 C C . GLU A 1 85 ? 9.493 -1.593 7.801 1.00 90.44 85 GLU A C 1
ATOM 678 O O . GLU A 1 85 ? 9.885 -1.539 6.633 1.00 90.44 85 GLU A O 1
ATOM 683 N N . SER A 1 86 ? 9.983 -2.460 8.690 1.00 89.81 86 SER A N 1
ATOM 684 C CA . SER A 1 86 ? 11.040 -3.417 8.368 1.00 89.81 86 SER A CA 1
ATOM 685 C C . SER A 1 86 ? 10.538 -4.599 7.536 1.00 89.81 86 SER A C 1
ATOM 687 O O . SER A 1 86 ? 11.331 -5.247 6.850 1.00 89.81 86 SER A O 1
ATOM 689 N N . SER A 1 87 ? 9.224 -4.846 7.540 1.00 92.44 87 SER A N 1
ATOM 690 C CA . SER A 1 87 ? 8.589 -5.935 6.798 1.00 92.44 87 SER A CA 1
ATOM 691 C C . SER A 1 87 ? 8.053 -5.510 5.427 1.00 92.44 87 SER A C 1
ATOM 693 O O . SER A 1 87 ? 7.533 -6.350 4.688 1.00 92.44 87 SER A O 1
ATOM 695 N N . ILE A 1 88 ? 8.178 -4.227 5.054 1.00 93.88 88 ILE A N 1
ATOM 696 C CA . ILE A 1 88 ? 7.719 -3.719 3.755 1.00 93.88 88 ILE A CA 1
ATOM 697 C C . ILE A 1 88 ? 8.518 -4.389 2.635 1.00 93.88 88 ILE A C 1
ATOM 699 O O . ILE A 1 88 ? 9.674 -4.058 2.369 1.00 93.88 88 ILE A O 1
ATOM 703 N N . THR A 1 89 ? 7.859 -5.292 1.918 1.00 92.06 89 THR A N 1
ATOM 704 C CA . THR A 1 89 ? 8.407 -5.958 0.730 1.00 92.06 89 THR A CA 1
ATOM 705 C C . THR A 1 89 ? 8.113 -5.178 -0.549 1.00 92.06 89 THR A C 1
ATOM 707 O O . THR A 1 89 ? 8.756 -5.403 -1.575 1.00 92.06 89 THR A O 1
ATOM 710 N N . TRP A 1 90 ? 7.155 -4.246 -0.504 1.00 95.38 90 TRP A N 1
ATOM 711 C CA . TRP A 1 90 ? 6.730 -3.481 -1.670 1.00 95.38 90 TRP A CA 1
ATOM 712 C C . TRP A 1 90 ? 7.783 -2.460 -2.121 1.00 95.38 90 TRP A C 1
ATOM 714 O O . TRP A 1 90 ? 8.141 -1.527 -1.394 1.00 95.38 90 TRP A O 1
ATOM 724 N N . GLN A 1 91 ? 8.245 -2.606 -3.362 1.00 94.50 91 GLN A N 1
ATOM 725 C CA . GLN A 1 91 ? 9.250 -1.741 -3.977 1.00 94.50 91 GLN A CA 1
ATOM 726 C C . GLN A 1 91 ? 8.622 -0.755 -4.965 1.00 94.50 91 GLN A C 1
ATOM 728 O O . GLN A 1 91 ? 7.533 -0.972 -5.502 1.00 94.50 91 GLN A O 1
ATO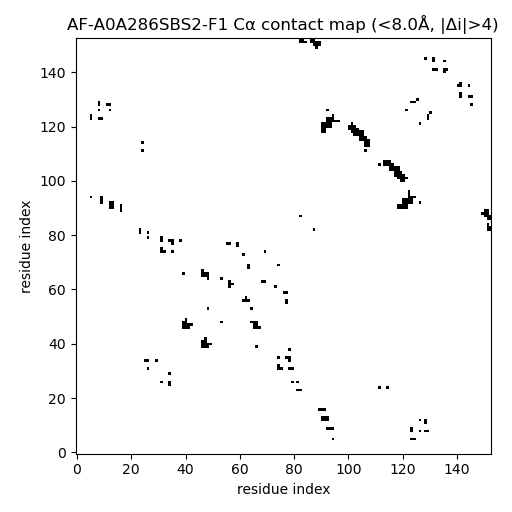M 733 N N . ARG A 1 92 ? 9.332 0.345 -5.226 1.00 97.81 92 ARG A N 1
ATOM 734 C CA . ARG A 1 92 ? 9.001 1.250 -6.334 1.00 97.81 92 ARG A CA 1
ATOM 735 C C . ARG A 1 92 ? 9.537 0.679 -7.642 1.00 97.81 92 ARG A C 1
ATOM 737 O O . ARG A 1 92 ? 10.344 -0.248 -7.630 1.00 97.81 92 ARG A O 1
ATOM 744 N N . VAL A 1 93 ? 9.110 1.226 -8.774 1.00 98.25 93 VAL A N 1
ATOM 745 C CA . VAL A 1 93 ? 9.609 0.800 -10.087 1.00 98.25 93 VAL A CA 1
ATOM 746 C C . VAL A 1 93 ? 9.830 1.953 -11.054 1.00 98.25 93 VAL A C 1
ATOM 748 O O . VAL A 1 93 ? 9.186 3.001 -10.960 1.00 98.25 93 VAL A O 1
ATOM 751 N N . VAL A 1 94 ? 10.737 1.735 -12.003 1.00 98.00 94 VAL A N 1
ATOM 752 C CA . VAL A 1 94 ? 10.998 2.629 -13.134 1.00 98.00 94 VAL A CA 1
ATOM 753 C C . VAL A 1 94 ? 11.337 1.811 -14.382 1.00 98.00 94 VAL A C 1
ATOM 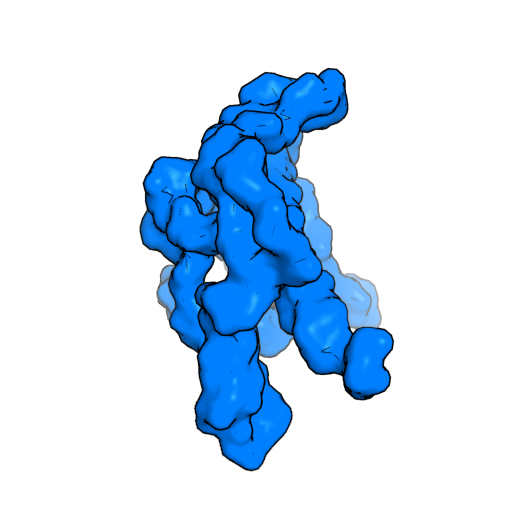755 O O . VAL A 1 94 ? 11.979 0.767 -14.294 1.00 98.00 94 VAL A O 1
ATOM 758 N N . ASP A 1 95 ? 10.924 2.278 -15.560 1.00 97.62 95 ASP A N 1
ATOM 759 C CA . ASP A 1 95 ? 11.210 1.619 -16.843 1.00 97.62 95 ASP A CA 1
ATOM 760 C C . ASP A 1 95 ? 12.503 2.162 -17.474 1.00 97.62 95 ASP A C 1
ATOM 762 O O . ASP A 1 95 ? 12.519 2.690 -18.585 1.00 97.62 95 ASP A O 1
ATOM 766 N N . VAL A 1 96 ? 13.589 2.135 -16.695 1.00 97.44 96 VAL A N 1
ATOM 767 C CA . VAL A 1 96 ? 14.922 2.609 -17.091 1.00 97.44 96 VAL A CA 1
ATOM 768 C C . VAL A 1 96 ? 15.983 1.740 -16.419 1.00 97.44 96 VAL A C 1
ATOM 770 O O . VAL A 1 96 ? 15.835 1.326 -15.270 1.00 97.44 96 VAL A O 1
ATOM 773 N N . ASN A 1 97 ? 17.097 1.508 -17.113 1.00 98.06 97 ASN A N 1
ATOM 774 C CA . ASN A 1 97 ? 18.269 0.857 -16.533 1.00 98.06 97 ASN A CA 1
ATOM 775 C C . ASN A 1 97 ? 19.052 1.837 -15.646 1.00 98.06 97 ASN A C 1
ATOM 777 O O . ASN A 1 97 ? 20.076 2.375 -16.068 1.00 98.06 97 ASN A O 1
ATOM 781 N N . ASP A 1 98 ?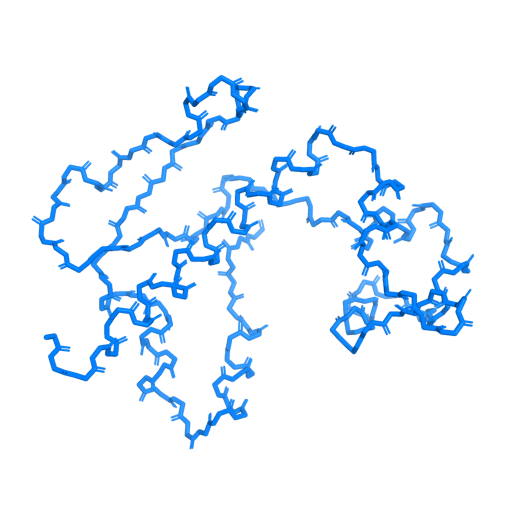 18.594 2.039 -14.412 1.00 97.81 98 ASP A N 1
ATOM 782 C CA . ASP A 1 98 ? 19.270 2.889 -13.428 1.00 97.81 98 ASP A CA 1
ATOM 783 C C . ASP A 1 98 ? 19.696 2.089 -12.191 1.00 97.81 98 ASP A C 1
ATOM 785 O O . ASP A 1 98 ? 18.891 1.660 -11.364 1.00 97.81 98 ASP A O 1
ATOM 789 N N . ARG A 1 99 ? 21.006 1.869 -12.058 1.00 97.25 99 ARG A N 1
ATOM 790 C CA . ARG A 1 99 ? 21.561 1.085 -10.950 1.00 97.25 99 ARG A CA 1
ATOM 791 C C . ARG A 1 99 ? 21.616 1.848 -9.628 1.00 97.25 99 ARG A C 1
ATOM 793 O O . ARG A 1 99 ? 21.713 1.197 -8.590 1.00 97.25 99 ARG A O 1
ATOM 800 N N . PHE A 1 100 ? 21.599 3.183 -9.661 1.00 97.69 100 PHE A N 1
ATOM 801 C CA . PHE A 1 100 ? 21.721 4.008 -8.456 1.00 97.69 100 PHE A CA 1
ATOM 802 C C . PHE A 1 100 ? 20.437 4.005 -7.623 1.00 97.69 100 PHE A C 1
ATOM 804 O O . PHE A 1 100 ? 20.477 4.337 -6.445 1.00 97.69 100 PHE A O 1
ATOM 811 N N . LEU A 1 101 ? 19.320 3.544 -8.192 1.00 98.00 101 LEU A N 1
ATOM 812 C CA . LEU A 1 101 ? 18.045 3.420 -7.487 1.00 98.00 101 LEU A CA 1
ATOM 813 C C . LEU A 1 101 ? 17.864 2.083 -6.742 1.00 98.00 101 LEU A C 1
ATOM 815 O O . LEU A 1 101 ? 16.820 1.854 -6.130 1.00 98.00 101 LEU A O 1
ATOM 819 N N . ARG A 1 102 ? 18.865 1.189 -6.768 1.00 96.62 102 ARG A N 1
ATOM 820 C CA . ARG A 1 102 ? 18.801 -0.119 -6.084 1.00 96.62 102 ARG A CA 1
ATOM 821 C C . ARG A 1 102 ? 18.770 -0.017 -4.562 1.00 96.62 102 ARG A C 1
ATOM 823 O O . ARG A 1 102 ? 18.289 -0.942 -3.924 1.00 96.62 102 ARG A O 1
ATOM 830 N N . GLN A 1 103 ? 19.277 1.070 -3.991 1.00 96.62 103 GLN A N 1
ATOM 831 C CA . GLN A 1 103 ? 19.155 1.382 -2.571 1.00 96.62 103 GLN A CA 1
ATOM 832 C C . GLN A 1 103 ? 19.191 2.898 -2.418 1.00 96.62 103 GLN A C 1
ATOM 834 O O . GLN A 1 103 ? 20.167 3.541 -2.799 1.00 96.62 103 GLN A O 1
ATOM 839 N N . ILE A 1 104 ? 18.107 3.461 -1.900 1.00 96.38 104 ILE A N 1
ATOM 840 C CA . ILE A 1 104 ? 17.957 4.898 -1.687 1.00 96.38 104 ILE A CA 1
ATOM 841 C C . ILE A 1 104 ? 17.259 5.154 -0.357 1.00 96.38 104 ILE A C 1
ATOM 843 O O . ILE A 1 104 ? 16.577 4.276 0.170 1.00 96.38 104 ILE A O 1
ATOM 847 N N . THR A 1 105 ? 17.333 6.391 0.117 1.00 95.25 105 THR A N 1
ATOM 848 C CA . THR A 1 105 ? 16.549 6.856 1.262 1.00 95.25 105 THR A CA 1
ATOM 849 C C . THR A 1 105 ? 15.490 7.847 0.791 1.00 95.25 105 THR A C 1
ATOM 851 O O . THR A 1 105 ? 15.804 8.821 0.106 1.00 95.25 105 THR A O 1
ATOM 854 N N . VAL A 1 106 ? 14.228 7.611 1.156 1.00 94.50 106 VAL A N 1
ATOM 855 C CA . VAL A 1 106 ? 13.093 8.512 0.871 1.00 94.50 106 VAL A CA 1
ATOM 856 C C . VAL A 1 106 ? 12.680 9.288 2.123 1.00 94.50 106 VAL A C 1
ATOM 858 O O . VAL A 1 106 ? 13.196 9.030 3.208 1.00 94.50 106 VAL A O 1
ATOM 861 N N . GLY A 1 107 ? 11.773 10.261 1.979 1.00 93.25 107 GLY A N 1
ATOM 862 C CA . GLY A 1 107 ? 11.224 11.013 3.118 1.00 93.25 107 GLY A CA 1
ATOM 863 C C . GLY A 1 107 ? 12.196 12.015 3.750 1.00 93.25 107 GLY A C 1
ATOM 864 O O . GLY A 1 107 ? 12.065 12.365 4.915 1.00 93.25 107 GLY A O 1
ATOM 865 N N . GLN A 1 108 ? 13.191 12.475 2.987 1.00 93.88 108 GLN A N 1
ATOM 866 C CA . GLN A 1 108 ? 14.201 13.441 3.443 1.00 93.88 108 GLN A CA 1
ATOM 867 C C . GLN A 1 108 ? 13.694 14.896 3.472 1.00 93.88 108 GLN A C 1
ATOM 869 O O . GLN A 1 108 ? 14.442 15.805 3.828 1.00 93.88 108 GLN A O 1
ATOM 874 N N . GLY A 1 109 ? 12.452 15.146 3.050 1.00 91.69 109 GLY A N 1
ATOM 875 C CA . GLY A 1 109 ? 11.881 16.486 3.032 1.00 91.69 109 GLY A CA 1
ATOM 876 C C . GLY A 1 109 ? 11.518 16.990 4.438 1.00 91.69 109 GLY A C 1
ATOM 877 O O . GLY A 1 109 ? 11.312 16.208 5.369 1.00 91.69 109 GLY A O 1
ATOM 878 N N . PRO A 1 110 ? 11.429 18.319 4.626 1.00 91.12 110 PRO A N 1
ATOM 879 C CA . PRO A 1 110 ? 11.139 18.907 5.934 1.00 91.12 110 PRO A CA 1
ATOM 880 C C . PRO A 1 110 ? 9.716 18.603 6.431 1.00 91.12 110 PRO A C 1
ATOM 882 O O . PRO A 1 110 ? 9.472 18.596 7.639 1.00 91.12 110 PRO A O 1
ATOM 885 N N . LEU A 1 111 ? 8.767 18.353 5.522 1.00 89.81 111 LEU A N 1
ATOM 886 C CA . LEU A 1 111 ? 7.369 18.067 5.867 1.00 89.81 111 LEU A CA 1
ATOM 887 C C . LEU A 1 111 ? 7.160 16.621 6.317 1.00 89.81 111 LEU A C 1
ATOM 889 O O . LEU A 1 111 ? 6.228 16.332 7.067 1.00 89.81 111 LEU A O 1
ATOM 893 N N . GLU A 1 112 ? 8.066 15.740 5.918 1.00 88.88 112 GLU A N 1
ATOM 894 C CA . GLU A 1 112 ? 8.090 14.333 6.276 1.00 88.88 112 GLU A CA 1
ATOM 895 C C . GLU A 1 112 ? 8.670 14.122 7.686 1.00 88.88 112 GLU A C 1
ATOM 897 O O . GLU A 1 112 ? 8.701 12.997 8.153 1.00 88.88 112 GLU A O 1
ATOM 902 N N . LYS A 1 113 ? 9.051 15.185 8.419 1.00 72.69 113 LYS A N 1
ATOM 903 C CA . LYS A 1 113 ? 9.288 15.198 9.885 1.00 72.69 113 LYS A CA 1
ATOM 904 C C . LYS A 1 113 ? 10.153 14.045 10.428 1.00 72.69 113 LYS A C 1
ATOM 906 O O . LYS A 1 113 ? 9.838 13.471 11.468 1.00 72.69 113 LYS A O 1
ATOM 911 N N . GLY A 1 114 ? 11.246 13.704 9.750 1.00 80.56 114 GLY A N 1
ATOM 912 C CA . GLY A 1 114 ? 12.133 12.616 10.186 1.00 80.56 114 GLY A CA 1
ATOM 913 C C . GLY A 1 114 ? 11.604 11.208 9.885 1.00 80.56 114 GLY A C 1
ATOM 914 O O . GLY A 1 114 ? 12.197 10.228 10.326 1.00 80.56 114 GLY A O 1
ATOM 915 N N . PHE A 1 115 ? 10.526 11.089 9.106 1.00 87.69 115 PHE A N 1
ATOM 916 C CA . PHE A 1 115 ? 10.054 9.828 8.540 1.00 87.69 115 PHE A CA 1
ATOM 917 C C . PHE A 1 115 ? 10.797 9.520 7.249 1.00 87.69 115 PHE A C 1
ATOM 919 O O . PHE A 1 115 ? 10.263 9.633 6.146 1.00 87.69 115 PHE A O 1
ATOM 926 N N . SER A 1 116 ? 12.052 9.116 7.414 1.00 91.88 116 SER A N 1
ATOM 927 C CA . SER A 1 116 ? 12.854 8.563 6.337 1.00 91.88 116 SER A CA 1
ATOM 928 C C . SER A 1 116 ? 12.981 7.058 6.458 1.00 91.88 116 SER A C 1
ATOM 930 O O . SER A 1 116 ? 13.163 6.544 7.559 1.00 91.88 116 SER A O 1
ATOM 932 N N . ARG A 1 117 ? 12.992 6.368 5.322 1.00 91.31 117 ARG A N 1
ATOM 933 C CA . ARG A 1 117 ? 13.303 4.939 5.270 1.00 91.31 117 ARG A CA 1
ATOM 934 C C . ARG A 1 117 ? 14.115 4.604 4.036 1.00 91.31 117 ARG A C 1
ATOM 936 O O . ARG A 1 117 ? 14.046 5.313 3.027 1.00 91.31 117 ARG A O 1
ATOM 943 N N . GLU A 1 118 ? 14.835 3.496 4.114 1.00 93.56 118 GLU A N 1
ATOM 944 C CA . GLU A 1 118 ? 15.452 2.902 2.939 1.00 93.56 118 GLU A CA 1
ATOM 945 C C . GLU A 1 118 ? 14.388 2.234 2.059 1.00 93.56 118 GLU A C 1
ATOM 947 O O . GLU A 1 118 ? 13.416 1.637 2.536 1.00 93.56 118 GLU A O 1
ATOM 952 N N . CYS A 1 119 ? 14.546 2.362 0.745 1.00 94.25 119 CYS A N 1
ATOM 953 C CA . CYS A 1 119 ? 13.755 1.628 -0.230 1.00 94.25 119 CYS A CA 1
ATOM 954 C C . CYS A 1 119 ? 14.557 1.363 -1.506 1.00 94.25 119 CYS A C 1
ATOM 956 O O . CYS A 1 119 ? 15.698 1.802 -1.657 1.00 94.25 119 CYS A O 1
ATOM 958 N N . GLN A 1 120 ? 13.941 0.647 -2.442 1.00 95.62 120 GLN A N 1
ATOM 959 C CA . GLN A 1 120 ? 14.566 0.233 -3.694 1.00 95.62 120 GLN A CA 1
ATOM 960 C C . GLN A 1 120 ? 13.607 0.457 -4.865 1.00 95.62 120 GLN A C 1
ATOM 962 O O . GLN A 1 120 ? 12.382 0.444 -4.685 1.00 95.62 120 GLN A O 1
ATOM 967 N N . PHE A 1 121 ? 14.175 0.645 -6.056 1.00 98.12 121 PHE A N 1
ATOM 968 C CA . PHE A 1 121 ? 13.452 0.575 -7.320 1.00 98.12 121 PHE A CA 1
ATOM 969 C C . PHE A 1 121 ? 13.811 -0.703 -8.082 1.00 98.12 121 PHE A C 1
ATOM 971 O O . PHE A 1 121 ? 14.988 -1.003 -8.293 1.00 98.12 121 PHE A O 1
ATOM 978 N N . GLY A 1 122 ? 12.785 -1.415 -8.544 1.00 97.19 122 GLY A N 1
ATOM 979 C CA . GLY A 1 122 ? 12.895 -2.448 -9.569 1.00 97.19 122 GLY A CA 1
ATOM 980 C C . GLY A 1 122 ? 12.678 -1.888 -10.977 1.00 97.19 122 GLY A C 1
ATOM 981 O O . GLY A 1 122 ? 12.232 -0.752 -11.157 1.00 97.19 122 GLY A O 1
ATOM 982 N N . ILE A 1 123 ? 12.949 -2.706 -11.993 1.00 97.31 123 ILE A N 1
ATOM 983 C CA . ILE A 1 123 ? 12.502 -2.403 -13.357 1.00 97.31 123 ILE A CA 1
ATOM 984 C C . ILE A 1 123 ? 10.988 -2.642 -13.446 1.00 97.31 123 ILE A C 1
ATOM 986 O O . ILE A 1 123 ? 10.491 -3.609 -12.880 1.00 97.31 123 ILE A O 1
ATOM 990 N N . SER A 1 124 ? 10.224 -1.806 -14.150 1.00 97.25 124 SER A N 1
ATOM 991 C CA . SER A 1 124 ? 8.748 -1.896 -14.156 1.00 97.25 124 SER A CA 1
ATOM 992 C C . SER A 1 124 ? 8.175 -3.270 -14.505 1.00 97.25 124 SER A C 1
ATOM 994 O O . SER A 1 124 ? 7.158 -3.679 -13.944 1.00 97.25 124 SER A O 1
ATOM 996 N N . VAL A 1 125 ? 8.850 -4.019 -15.378 1.00 95.75 125 VAL A N 1
ATOM 997 C CA . VAL A 1 125 ? 8.442 -5.379 -15.759 1.00 95.75 125 VAL A CA 1
ATOM 998 C C . VAL A 1 125 ? 8.608 -6.416 -14.639 1.00 95.75 125 VAL A C 1
ATOM 1000 O O . VAL A 1 125 ? 8.010 -7.482 -14.728 1.00 95.75 125 VAL A O 1
ATOM 1003 N N . SER A 1 126 ? 9.374 -6.124 -13.579 1.00 95.19 126 SER A N 1
ATOM 1004 C CA . SER A 1 126 ? 9.522 -7.006 -12.412 1.00 95.19 126 SER A CA 1
ATOM 1005 C C . SER A 1 126 ? 8.431 -6.814 -11.354 1.00 95.19 126 SER A C 1
ATOM 1007 O O . SER A 1 126 ? 8.470 -7.484 -10.326 1.00 95.19 126 SER A O 1
ATOM 1009 N N . SER A 1 127 ? 7.482 -5.893 -11.559 1.00 95.88 127 SER A N 1
ATOM 1010 C CA . SER A 1 127 ? 6.375 -5.662 -10.624 1.00 95.88 127 SER A CA 1
ATOM 1011 C C . SER A 1 127 ? 5.439 -6.871 -10.546 1.00 95.88 127 SER A C 1
ATOM 1013 O O . SER A 1 127 ? 5.063 -7.445 -11.568 1.00 95.88 127 SER A O 1
ATOM 1015 N N . GLU A 1 128 ? 4.956 -7.204 -9.347 1.00 96.06 128 GLU A N 1
ATOM 1016 C CA . GLU A 1 128 ? 3.887 -8.198 -9.178 1.00 96.06 128 GLU A CA 1
ATOM 1017 C C . GLU A 1 128 ? 2.611 -7.792 -9.940 1.00 96.06 128 GLU A C 1
ATOM 1019 O O . GLU A 1 128 ? 1.898 -8.651 -10.452 1.00 96.06 128 GLU A O 1
ATOM 1024 N N . ILE A 1 129 ? 2.362 -6.487 -10.129 1.00 96.25 129 ILE A N 1
ATOM 1025 C CA . ILE A 1 129 ? 1.246 -5.999 -10.956 1.00 96.25 129 ILE A CA 1
ATOM 1026 C C . ILE A 1 129 ? 1.394 -6.456 -12.415 1.00 96.25 129 ILE A C 1
ATOM 1028 O O . ILE A 1 129 ? 0.392 -6.806 -13.036 1.00 96.25 129 ILE A O 1
ATOM 1032 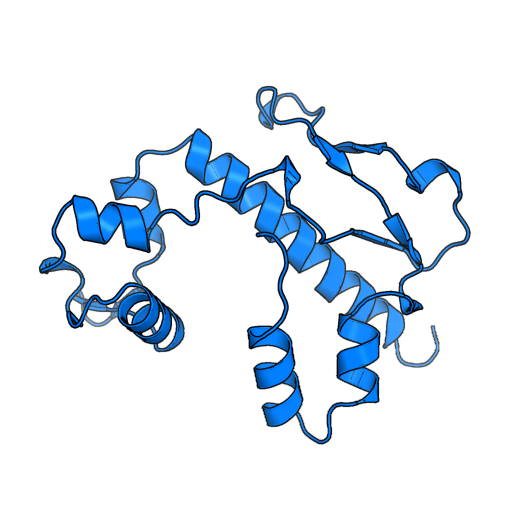N N . MET A 1 130 ? 2.620 -6.509 -12.954 1.00 96.56 130 MET A N 1
ATOM 1033 C CA . MET A 1 130 ? 2.877 -7.064 -14.291 1.00 96.56 130 MET A CA 1
ATOM 1034 C C . MET A 1 130 ? 2.538 -8.558 -14.332 1.00 96.56 130 MET A C 1
ATOM 1036 O O . MET A 1 130 ? 1.859 -9.009 -15.253 1.00 96.56 130 MET A O 1
ATOM 1040 N N . ALA A 1 131 ? 2.954 -9.322 -13.318 1.00 95.88 131 ALA A N 1
ATOM 1041 C CA . ALA A 1 131 ? 2.629 -10.7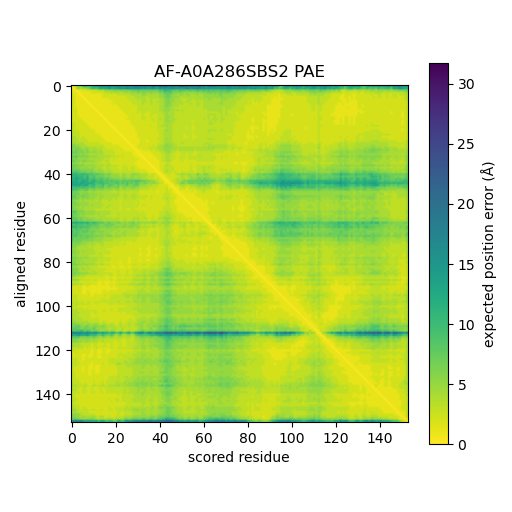45 -13.228 1.00 95.88 131 ALA A CA 1
ATOM 1042 C C . ALA A 1 131 ? 1.111 -10.978 -13.138 1.00 95.88 131 ALA A C 1
ATOM 1044 O O . ALA A 1 131 ? 0.572 -11.838 -13.833 1.00 95.88 131 ALA A O 1
ATOM 1045 N N . VAL A 1 132 ? 0.399 -10.178 -12.339 1.00 96.56 132 VAL A N 1
ATOM 1046 C CA . VAL A 1 132 ? -1.066 -10.228 -12.258 1.00 96.56 132 VAL A CA 1
ATOM 1047 C C . VAL A 1 132 ? -1.704 -9.881 -13.600 1.00 96.56 132 VAL A C 1
ATOM 1049 O O . VAL A 1 132 ? -2.618 -10.588 -14.014 1.00 96.56 132 VAL A O 1
ATOM 1052 N N . LEU A 1 133 ? -1.223 -8.851 -14.301 1.00 94.94 133 LEU A N 1
ATOM 1053 C CA . LEU A 1 133 ? -1.739 -8.483 -15.622 1.00 94.94 133 LEU A CA 1
ATOM 1054 C C . LEU A 1 133 ? -1.555 -9.615 -16.643 1.00 94.94 133 LEU A C 1
ATOM 1056 O O . LEU A 1 133 ? -2.469 -9.884 -17.415 1.00 94.94 133 LEU A O 1
ATOM 1060 N N . ALA A 1 134 ? -0.408 -10.297 -16.617 1.00 95.75 134 ALA A N 1
ATOM 1061 C CA . ALA A 1 134 ? -0.106 -11.406 -17.521 1.00 95.75 134 ALA A CA 1
ATOM 1062 C C . ALA A 1 134 ? -0.907 -12.689 -17.218 1.00 95.75 134 ALA A C 1
ATOM 1064 O O . ALA A 1 134 ? -1.113 -13.506 -18.113 1.00 95.75 134 ALA A O 1
ATOM 1065 N N . LEU A 1 135 ? -1.336 -12.883 -15.965 1.00 97.00 135 LEU A N 1
ATOM 1066 C CA . LEU A 1 135 ? -2.023 -14.098 -15.504 1.00 97.00 135 LEU A CA 1
ATOM 1067 C C . LEU A 1 135 ? -3.537 -13.929 -15.324 1.00 97.00 135 LEU A C 1
ATOM 1069 O O . LEU A 1 135 ? -4.241 -14.924 -15.141 1.00 97.00 135 LEU A O 1
ATOM 1073 N N . ALA A 1 136 ? -4.042 -12.697 -15.313 1.00 97.56 136 ALA A N 1
ATOM 1074 C CA . ALA A 1 136 ? -5.458 -12.431 -15.121 1.00 97.56 136 ALA A CA 1
ATOM 1075 C C . ALA A 1 136 ? -6.272 -12.822 -16.360 1.00 97.56 136 ALA A C 1
ATOM 1077 O O . ALA A 1 136 ? -5.940 -12.489 -17.493 1.00 97.56 136 ALA A O 1
ATOM 1078 N N . THR A 1 137 ? -7.402 -13.478 -16.120 1.00 97.62 137 THR A N 1
ATOM 1079 C CA . THR A 1 137 ? -8.340 -13.922 -17.170 1.00 97.62 137 THR A CA 1
ATOM 1080 C C . THR A 1 137 ? -9.503 -12.951 -17.387 1.00 97.62 137 THR A C 1
ATOM 1082 O O . THR A 1 137 ? -10.239 -13.050 -18.365 1.00 97.62 137 THR A O 1
ATOM 1085 N N . SER A 1 138 ? -9.693 -12.004 -16.466 1.00 97.81 138 SER A N 1
ATOM 1086 C CA . SER A 1 138 ? -10.721 -10.963 -16.524 1.00 97.81 138 SER A CA 1
ATOM 1087 C C . SER A 1 138 ? -10.385 -9.815 -15.569 1.00 97.81 138 SER A C 1
ATOM 1089 O O . SER A 1 138 ? -9.551 -9.956 -14.674 1.00 97.81 138 SER A O 1
ATOM 1091 N N . LEU A 1 139 ? -11.093 -8.688 -15.687 1.00 96.62 139 LEU A N 1
ATOM 1092 C CA . LEU A 1 139 ? -10.979 -7.584 -14.723 1.00 96.62 139 LEU A CA 1
ATOM 1093 C C . LEU A 1 139 ? -11.392 -7.989 -13.299 1.00 96.62 139 LEU A C 1
ATOM 1095 O O . LEU A 1 139 ? -10.865 -7.442 -12.331 1.00 96.62 139 LEU A O 1
ATOM 1099 N N . SER A 1 140 ? -12.334 -8.927 -13.158 1.00 96.62 140 SER A N 1
ATOM 1100 C CA . SER A 1 140 ? -12.756 -9.422 -11.844 1.00 96.62 140 SER A CA 1
ATOM 1101 C C . SER A 1 140 ? -11.648 -10.243 -11.182 1.00 96.62 140 SER A C 1
ATOM 1103 O O . SER A 1 140 ? -11.292 -9.969 -10.038 1.00 96.62 140 SER A O 1
ATOM 1105 N N . ASP A 1 141 ? -11.056 -11.183 -11.925 1.00 97.38 141 ASP A N 1
ATOM 1106 C CA . ASP A 1 141 ? -9.908 -11.991 -11.481 1.00 97.38 141 ASP A CA 1
ATOM 1107 C C . ASP A 1 141 ? -8.708 -11.096 -11.125 1.00 97.38 141 ASP A C 1
ATOM 1109 O O . ASP A 1 141 ? -8.111 -11.220 -10.056 1.00 97.38 141 ASP A O 1
ATOM 1113 N N . MET A 1 142 ? -8.426 -10.092 -11.960 1.00 96.56 142 MET A N 1
ATOM 1114 C CA . MET A 1 142 ? -7.376 -9.104 -11.703 1.00 96.56 142 MET A CA 1
ATOM 1115 C C . MET A 1 142 ? -7.579 -8.364 -10.371 1.00 96.56 142 MET A C 1
ATOM 1117 O O . MET A 1 142 ? -6.650 -8.267 -9.570 1.00 96.56 142 MET A O 1
ATOM 1121 N N . ARG A 1 143 ? -8.800 -7.882 -10.092 1.00 94.19 143 ARG A N 1
ATOM 1122 C CA . ARG A 1 143 ? -9.131 -7.206 -8.823 1.00 94.19 143 ARG A CA 1
ATOM 1123 C C . ARG A 1 1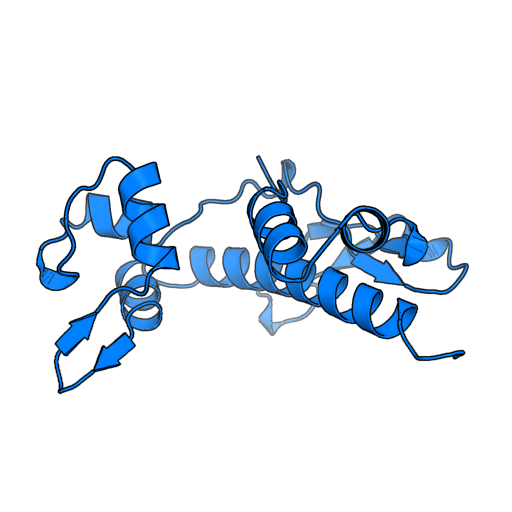43 ? -8.979 -8.125 -7.613 1.00 94.19 143 ARG A C 1
ATOM 1125 O O . ARG A 1 143 ? -8.529 -7.671 -6.563 1.00 94.19 143 ARG A O 1
ATOM 1132 N N . GLU A 1 144 ? -9.346 -9.398 -7.744 1.00 94.12 144 GLU A N 1
ATOM 1133 C CA . GLU A 1 144 ? -9.176 -10.385 -6.675 1.00 94.12 144 GLU A CA 1
ATOM 1134 C C . GLU A 1 144 ? -7.694 -10.660 -6.397 1.00 94.12 144 GLU A C 1
ATOM 1136 O O . GLU A 1 144 ? -7.277 -10.681 -5.240 1.00 94.12 144 GLU A O 1
ATOM 1141 N N . ARG A 1 145 ? -6.882 -10.813 -7.450 1.00 96.56 145 ARG A N 1
ATOM 1142 C CA . ARG A 1 145 ? -5.424 -10.961 -7.336 1.00 96.56 145 ARG A CA 1
ATOM 1143 C C . ARG A 1 145 ? -4.794 -9.753 -6.658 1.00 96.56 145 ARG A C 1
ATOM 1145 O O . ARG A 1 145 ? -4.076 -9.952 -5.687 1.00 96.56 145 ARG A O 1
ATOM 1152 N N . PHE A 1 146 ? -5.154 -8.534 -7.065 1.00 95.06 146 PHE A N 1
ATOM 1153 C CA . PHE A 1 146 ? -4.702 -7.318 -6.382 1.00 95.06 146 PHE A CA 1
ATOM 1154 C C . PHE A 1 146 ? -5.069 -7.304 -4.894 1.00 95.06 146 PHE A C 1
ATOM 1156 O O . PHE A 1 146 ? -4.250 -6.939 -4.058 1.00 95.06 146 PHE A O 1
ATOM 1163 N N . GLY A 1 147 ? -6.272 -7.762 -4.535 1.00 92.00 147 GLY A N 1
ATOM 1164 C CA . GLY A 1 147 ? -6.710 -7.842 -3.138 1.00 92.00 147 GLY A CA 1
ATOM 1165 C C . GLY A 1 147 ? -5.990 -8.893 -2.279 1.00 92.00 147 GLY A C 1
ATOM 1166 O O . GLY A 1 147 ? -6.163 -8.877 -1.058 1.00 92.00 147 GLY A O 1
ATOM 1167 N N . ARG A 1 148 ? -5.223 -9.806 -2.891 1.00 92.19 148 ARG A N 1
ATOM 1168 C CA . ARG A 1 148 ? -4.438 -10.852 -2.208 1.00 92.19 148 ARG A CA 1
ATOM 1169 C C . ARG A 1 148 ? -2.957 -10.506 -2.053 1.00 92.19 148 ARG A C 1
ATOM 1171 O O . ARG A 1 148 ? -2.261 -11.233 -1.353 1.00 92.19 148 ARG A O 1
ATOM 1178 N N . MET A 1 149 ? -2.488 -9.438 -2.692 1.00 94.31 149 MET A N 1
ATOM 1179 C CA . MET A 1 149 ? -1.082 -9.042 -2.652 1.00 94.31 149 MET A CA 1
ATOM 1180 C C . MET A 1 149 ? -0.673 -8.664 -1.227 1.00 94.31 149 MET A C 1
ATOM 1182 O O . MET A 1 149 ? -1.389 -7.939 -0.530 1.00 94.31 149 MET A O 1
ATOM 1186 N N . VAL A 1 150 ? 0.484 -9.164 -0.800 1.00 91.94 150 VAL A N 1
ATOM 1187 C CA . VAL A 1 150 ? 1.065 -8.883 0.515 1.00 91.94 150 VAL A CA 1
ATOM 1188 C C . VAL A 1 150 ? 2.131 -7.811 0.337 1.00 91.94 150 VAL A C 1
ATOM 1190 O O . VAL A 1 150 ? 3.122 -8.028 -0.352 1.00 91.94 150 VAL A O 1
ATOM 1193 N N . VAL A 1 151 ? 1.912 -6.646 0.944 1.00 92.62 151 VAL A N 1
ATOM 1194 C CA . VAL A 1 151 ? 2.795 -5.474 0.790 1.00 92.62 151 VAL A CA 1
ATOM 1195 C C . VAL A 1 151 ? 3.725 -5.245 1.982 1.00 92.62 151 VAL A C 1
ATOM 1197 O O . VAL A 1 151 ? 4.756 -4.585 1.847 1.00 92.62 151 VAL A O 1
ATOM 1200 N N . ALA A 1 152 ? 3.327 -5.768 3.140 1.00 87.94 152 ALA A N 1
ATOM 1201 C CA . ALA A 1 152 ? 4.035 -5.760 4.411 1.00 87.94 152 ALA A CA 1
ATOM 1202 C C . ALA A 1 152 ? 3.460 -6.891 5.284 1.00 87.94 152 ALA A C 1
ATOM 1204 O O . ALA A 1 152 ? 2.313 -7.304 5.057 1.00 87.94 152 ALA A O 1
ATOM 1205 N N . ALA A 1 153 ? 4.253 -7.393 6.230 1.00 66.25 153 ALA A N 1
ATOM 1206 C CA . ALA A 1 153 ? 3.889 -8.467 7.161 1.00 66.25 153 ALA A CA 1
ATOM 1207 C C . ALA A 1 153 ? 3.819 -7.981 8.612 1.00 66.25 153 ALA A C 1
ATOM 1209 O O . ALA A 1 153 ? 4.626 -7.091 8.965 1.00 66.25 153 ALA A O 1
#

Organism: NCBI:txid289455

Secondary structure (DSSP, 8-state):
-TTSHHHHHHHHHHHHHHHHHHHHHHHHHS-HHHHHHHHPEEETTEEE--HHHHHHHHHTT-----GGG--HHHHHHHH-----GGG--PPEEESS--GGGGSEEE--SGGGTT--EEE-EEEGGGSHHHHHHHH-SSHHHHHHHHHH-----

pLDDT: mean 93.71, std 4.75, range [62.66, 98.25]